Protein AF-A0A4U9HM91-F1 (afdb_monomer_lite)

Secondary structure (DSSP, 8-state):
----PPPTTS------SPPTTGGG-TTSSSPP----TT--------------

InterPro domains:
  IPR008183 Aldose 1-/Glucose-6-phosphate 1-epimerase [PF01263] (3-48)
  IPR011013 Galactose mutarotase-like domain superfamily [SSF74650] (5-49)
  IPR014718 Glycoside hydrolase-type carbohydrate-binding [G3DSA:2.70.98.10] (1-51)

Radius of gyration: 17.86 Å; chains: 1; bounding box: 36×22×51 Å

pLDDT: mean 92.28, std 9.78, range [51.03, 98.25]

Foldseek 3Di:
DPDDDDDPPPDDDDDPDDDPCQVVCVPDPDDRPDDDPPDDDDDDDDDDDDDD

Structure (mmCIF, N/CA/C/O backbone):
data_AF-A0A4U9HM91-F1
#
_entry.id   AF-A0A4U9HM91-F1
#
loop_
_atom_site.group_PDB
_atom_site.id
_atom_site.type_symbol
_atom_site.label_atom_id
_atom_site.label_alt_id
_atom_site.label_comp_id
_atom_site.label_asym_id
_atom_site.label_entity_id
_atom_site.label_seq_id
_atom_site.pdbx_PDB_ins_code
_atom_site.Cartn_x
_atom_site.Cartn_y
_atom_site.Cartn_z
_atom_site.occupancy
_atom_site.B_iso_or_equiv
_atom_site.auth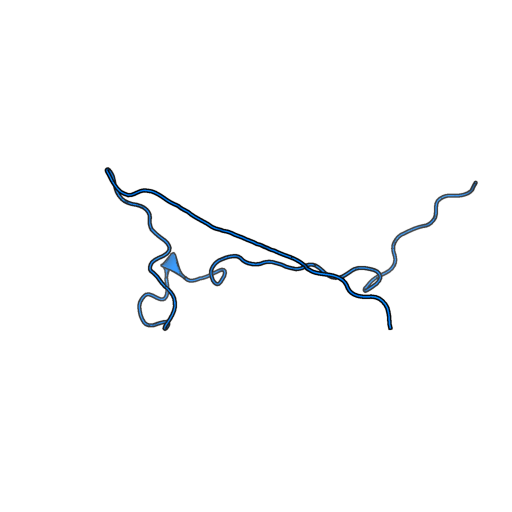_seq_id
_atom_site.auth_comp_id
_atom_site.auth_asym_id
_atom_site.auth_atom_id
_atom_site.pdbx_PDB_model_num
ATOM 1 N N . MET A 1 1 ? -1.880 -0.929 -37.444 1.00 51.03 1 MET A N 1
ATOM 2 C CA . MET A 1 1 ? -0.776 -1.657 -36.789 1.00 51.03 1 MET A CA 1
ATOM 3 C C . MET A 1 1 ? -1.398 -2.830 -36.071 1.00 51.03 1 MET A C 1
ATOM 5 O O . MET A 1 1 ? -2.401 -2.626 -35.408 1.00 51.03 1 MET A O 1
ATOM 9 N N . LYS A 1 2 ? -0.906 -4.035 -36.352 1.00 56.00 2 LYS A N 1
ATOM 10 C CA . LYS A 1 2 ? -1.467 -5.293 -35.854 1.00 56.00 2 LYS A CA 1
ATOM 11 C C . LYS A 1 2 ? -1.196 -5.394 -34.350 1.00 56.00 2 LYS A C 1
ATOM 13 O O . LYS A 1 2 ? -0.113 -5.006 -33.916 1.00 56.00 2 LYS A O 1
ATOM 18 N N . ASP A 1 3 ? -2.192 -5.857 -33.616 1.00 65.06 3 ASP A N 1
ATOM 19 C CA . ASP A 1 3 ? -2.290 -5.911 -32.158 1.00 65.06 3 ASP A CA 1
ATOM 20 C C . ASP A 1 3 ? -1.012 -6.465 -31.507 1.00 65.06 3 ASP A C 1
ATOM 22 O O . ASP A 1 3 ? -0.622 -7.609 -31.741 1.00 65.06 3 ASP A O 1
ATOM 26 N N . ALA A 1 4 ? -0.316 -5.642 -30.719 1.00 76.94 4 ALA A N 1
ATOM 27 C CA . ALA A 1 4 ? 0.784 -6.123 -29.894 1.00 76.94 4 ALA A CA 1
ATOM 28 C C . ALA A 1 4 ? 0.181 -6.819 -28.668 1.00 76.94 4 ALA A C 1
ATOM 30 O O . ALA A 1 4 ? -0.277 -6.159 -27.739 1.00 76.94 4 ALA A O 1
ATOM 31 N N . GLU A 1 5 ? 0.131 -8.151 -28.693 1.00 90.50 5 GLU A N 1
ATOM 32 C CA . GLU A 1 5 ? -0.347 -8.942 -27.559 1.00 90.50 5 GLU A CA 1
ATOM 33 C C . GLU A 1 5 ? 0.660 -8.909 -26.409 1.00 90.50 5 GLU A C 1
ATOM 35 O O . GLU A 1 5 ? 1.850 -9.191 -26.600 1.00 90.50 5 GLU A O 1
ATOM 40 N N . TYR A 1 6 ? 0.165 -8.629 -25.201 1.00 91.31 6 TYR A N 1
ATOM 41 C CA . TYR A 1 6 ? 0.935 -8.854 -23.988 1.00 91.31 6 TYR A CA 1
ATOM 42 C C . TYR A 1 6 ? 1.177 -10.355 -23.798 1.00 91.31 6 TYR A C 1
ATOM 44 O O . TYR A 1 6 ? 0.253 -11.165 -23.765 1.00 91.31 6 TYR A O 1
ATOM 52 N N . ARG A 1 7 ? 2.444 -10.725 -23.650 1.00 93.19 7 ARG A N 1
ATOM 53 C CA . ARG A 1 7 ? 2.911 -12.059 -23.280 1.00 93.19 7 ARG A CA 1
ATOM 54 C C . ARG A 1 7 ? 3.057 -12.137 -21.765 1.00 93.19 7 ARG A C 1
ATOM 56 O O . ARG A 1 7 ? 3.196 -11.119 -21.085 1.00 93.19 7 ARG A O 1
ATOM 63 N N . ALA A 1 8 ? 3.097 -13.360 -21.244 1.00 94.69 8 ALA A N 1
ATOM 64 C CA . ALA A 1 8 ? 3.441 -13.586 -19.846 1.00 94.69 8 ALA A CA 1
ATOM 65 C C . ALA A 1 8 ? 4.749 -12.852 -19.486 1.00 94.69 8 ALA A C 1
ATOM 67 O O . ALA A 1 8 ? 5.707 -12.881 -20.265 1.00 94.69 8 ALA A O 1
ATOM 68 N N . TRP A 1 9 ? 4.766 -12.211 -18.311 1.00 94.56 9 TRP A N 1
ATOM 69 C CA . TRP A 1 9 ? 5.920 -11.496 -17.739 1.00 94.56 9 TRP A CA 1
ATOM 70 C C . TRP A 1 9 ? 6.338 -10.193 -18.446 1.00 94.56 9 TRP A C 1
ATOM 72 O O . TRP A 1 9 ? 7.428 -9.688 -18.197 1.00 94.56 9 TRP A O 1
ATOM 82 N N . GLN A 1 10 ? 5.496 -9.617 -19.312 1.00 95.31 10 GLN A N 1
ATOM 83 C CA . GLN A 1 10 ? 5.789 -8.335 -19.980 1.00 95.31 10 GLN A CA 1
ATOM 84 C C . GLN A 1 10 ? 5.460 -7.083 -19.155 1.00 95.31 10 GLN A C 1
ATOM 86 O O . GLN A 1 10 ? 5.603 -5.966 -19.648 1.00 95.31 10 GLN A O 1
ATOM 91 N N . GLY A 1 11 ? 5.036 -7.259 -17.909 1.00 93.25 11 GLY A N 1
ATOM 92 C CA . GLY A 1 11 ? 4.755 -6.174 -16.985 1.00 93.25 11 GLY A CA 1
ATOM 93 C C . GLY A 1 11 ? 5.153 -6.556 -15.570 1.00 93.25 11 GLY A C 1
ATOM 94 O O . GLY A 1 11 ? 5.327 -7.734 -15.254 1.00 93.25 11 GLY A O 1
ATOM 95 N N . LEU A 1 12 ? 5.287 -5.537 -14.734 1.00 96.19 12 LEU A N 1
ATOM 96 C CA . LEU A 1 12 ? 5.502 -5.668 -13.304 1.00 96.19 12 LEU A CA 1
ATOM 97 C C . LEU A 1 12 ? 4.416 -4.862 -12.600 1.00 96.19 12 LEU A C 1
ATOM 99 O O . LEU A 1 12 ? 4.221 -3.690 -12.921 1.00 96.19 12 LEU A O 1
ATOM 103 N N . ALA A 1 13 ? 3.727 -5.493 -11.655 1.00 95.88 13 ALA A N 1
ATOM 104 C CA . ALA A 1 13 ? 2.857 -4.795 -10.725 1.00 95.88 13 ALA A CA 1
ATOM 105 C C . ALA A 1 13 ? 3.688 -4.316 -9.530 1.00 95.88 13 ALA A C 1
ATOM 107 O O . ALA A 1 13 ? 4.555 -5.039 -9.035 1.00 95.88 13 ALA A O 1
ATOM 108 N N . LEU A 1 14 ? 3.446 -3.081 -9.099 1.00 96.62 14 LEU A N 1
ATOM 109 C CA . LEU A 1 14 ? 4.037 -2.504 -7.899 1.00 96.62 14 LEU A CA 1
ATOM 110 C C . LEU A 1 14 ? 2.876 -2.189 -6.955 1.00 96.62 14 LEU A C 1
ATOM 112 O O . LEU A 1 14 ? 2.178 -1.197 -7.138 1.00 96.62 14 LEU A O 1
ATOM 116 N N . GLU A 1 15 ? 2.649 -3.080 -5.997 1.00 96.69 15 GLU A N 1
ATOM 117 C CA . GLU A 1 15 ? 1.493 -3.072 -5.098 1.00 96.69 15 GLU A CA 1
ATOM 118 C C . GLU A 1 15 ? 1.975 -2.679 -3.695 1.00 96.69 15 GLU A C 1
ATOM 120 O O . GLU A 1 15 ? 2.630 -3.452 -3.000 1.00 96.69 15 GLU A O 1
ATOM 125 N N . SER A 1 16 ? 1.730 -1.427 -3.309 1.00 94.81 16 SER A N 1
ATOM 126 C CA . SER A 1 16 ? 2.184 -0.794 -2.056 1.00 94.81 16 SER A CA 1
ATOM 127 C C . SER A 1 16 ? 1.195 -0.955 -0.895 1.00 94.81 16 SER A C 1
ATOM 129 O O . SER A 1 16 ? 1.163 -0.154 0.041 1.00 94.81 16 SER A O 1
ATOM 131 N N . GLU A 1 17 ? 0.354 -1.973 -0.980 1.00 94.88 17 GLU A N 1
ATOM 132 C CA . GLU A 1 17 ? -0.729 -2.248 -0.049 1.00 94.88 17 GLU A CA 1
ATOM 133 C C . GLU A 1 17 ? -0.285 -3.119 1.136 1.00 94.88 17 GLU A C 1
ATOM 135 O O . GLU A 1 17 ? 0.849 -3.599 1.213 1.00 94.88 17 GLU A O 1
ATOM 140 N 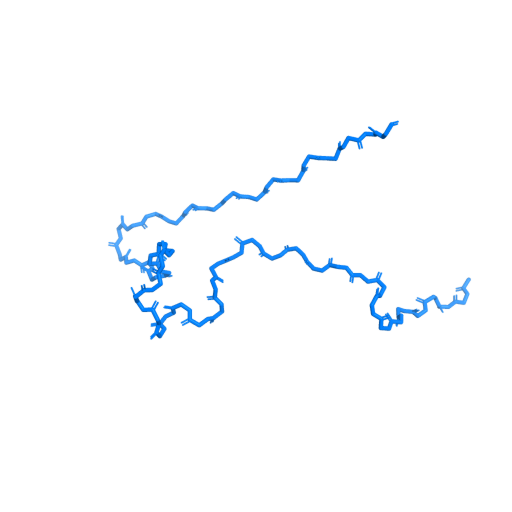N . PHE A 1 18 ? -1.185 -3.288 2.107 1.00 95.88 18 PHE A N 1
ATOM 141 C CA . PHE A 1 18 ? -1.001 -4.274 3.168 1.00 95.88 18 PHE A CA 1
ATOM 142 C C . PHE A 1 18 ? -0.903 -5.685 2.582 1.00 95.88 18 PHE A C 1
ATOM 144 O O . PHE A 1 18 ? -1.370 -5.944 1.472 1.00 95.88 18 PHE A O 1
ATOM 151 N N . LEU A 1 19 ? -0.316 -6.618 3.338 1.00 95.69 19 LEU A N 1
ATOM 152 C CA . LEU A 1 19 ? -0.265 -8.006 2.895 1.00 95.69 19 LEU A CA 1
ATOM 153 C C . LEU A 1 19 ? -1.694 -8.539 2.646 1.00 95.69 19 LEU A C 1
ATOM 155 O O . LEU A 1 19 ? -2.632 -8.198 3.365 1.00 95.69 19 LEU A O 1
ATOM 159 N N . PRO A 1 20 ? -1.890 -9.402 1.640 1.00 95.31 20 PRO A N 1
ATOM 160 C CA . PRO A 1 20 ? -3.233 -9.776 1.195 1.00 95.31 20 PRO A CA 1
ATOM 161 C C . PRO A 1 20 ? -4.065 -10.510 2.260 1.00 95.31 20 PRO A C 1
ATOM 163 O O . PRO A 1 20 ? -5.289 -10.529 2.165 1.00 95.31 20 PRO A O 1
ATOM 166 N N . ASP A 1 21 ? -3.420 -11.095 3.275 1.00 96.12 21 ASP A N 1
ATOM 167 C CA . ASP A 1 21 ? -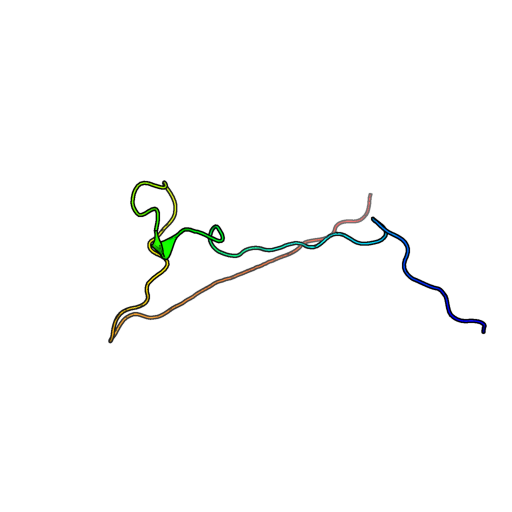4.080 -11.850 4.349 1.00 96.12 21 ASP A CA 1
ATOM 168 C C . ASP A 1 21 ? -3.967 -11.185 5.735 1.00 96.12 21 ASP A C 1
ATOM 170 O O . ASP A 1 21 ? -4.212 -11.802 6.770 1.00 96.12 21 ASP A O 1
ATOM 174 N N . SER A 1 22 ? -3.617 -9.897 5.780 1.00 96.50 22 SER A N 1
ATOM 175 C CA . SER A 1 22 ? -3.489 -9.148 7.037 1.00 96.50 22 SER A CA 1
ATOM 176 C C . SER A 1 22 ? -4.714 -9.185 7.957 1.00 96.50 22 SER A C 1
ATOM 178 O O . SER A 1 22 ? -4.501 -9.241 9.167 1.00 96.50 22 SER A O 1
ATOM 180 N N . PRO A 1 23 ? -5.976 -9.205 7.471 1.00 95.81 23 PRO A N 1
ATOM 181 C CA . PRO A 1 23 ? -7.133 -9.315 8.362 1.00 95.81 23 PRO A CA 1
ATOM 182 C C . PRO A 1 23 ? -7.130 -10.582 9.229 1.00 95.81 23 PRO A C 1
ATOM 184 O O . PRO A 1 23 ? -7.722 -10.583 10.307 1.00 95.81 23 PRO A O 1
ATOM 187 N N . ASN A 1 24 ? -6.471 -11.652 8.771 1.00 97.12 24 ASN A N 1
ATOM 188 C CA . ASN A 1 24 ? -6.390 -12.931 9.475 1.00 97.12 24 ASN A CA 1
ATOM 189 C C . ASN A 1 24 ? -5.092 -13.095 10.284 1.00 97.12 24 ASN A C 1
ATOM 191 O O . ASN A 1 24 ? -4.990 -14.034 11.073 1.00 97.12 24 ASN A O 1
ATOM 195 N N . HIS A 1 25 ? -4.130 -12.182 10.123 1.00 96.12 25 HIS A N 1
ATOM 196 C CA . HIS A 1 25 ? -2.778 -12.282 10.672 1.00 96.12 25 HIS A CA 1
ATOM 197 C C . HIS A 1 25 ? -2.377 -11.028 11.461 1.00 96.12 25 HIS A C 1
ATOM 199 O O . HIS A 1 25 ? -1.510 -10.247 11.061 1.00 96.12 25 HIS A O 1
ATOM 205 N N . ALA A 1 26 ? -3.008 -10.839 12.622 1.00 94.44 26 ALA A N 1
ATOM 206 C CA . ALA A 1 26 ? -2.734 -9.709 13.515 1.00 94.44 26 ALA A CA 1
ATOM 207 C C . ALA A 1 26 ? -1.328 -9.744 14.153 1.00 94.44 26 ALA A C 1
ATOM 209 O O . ALA A 1 26 ? -0.892 -8.758 14.743 1.00 94.44 26 ALA A O 1
ATOM 210 N N . GLU A 1 27 ? -0.619 -10.872 14.073 1.00 96.81 27 GLU A N 1
ATOM 211 C CA . GLU A 1 27 ? 0.741 -11.040 14.588 1.00 96.81 27 GLU A CA 1
ATOM 212 C C . GLU A 1 27 ? 1.832 -10.466 13.673 1.00 96.81 27 GLU A C 1
ATOM 214 O O . GLU A 1 27 ? 2.995 -10.383 14.080 1.00 96.81 27 GLU A O 1
ATOM 219 N N . TRP A 1 28 ? 1.498 -10.107 12.432 1.00 95.69 28 TRP A N 1
ATOM 220 C CA . TRP A 1 28 ? 2.471 -9.567 11.489 1.00 95.69 28 TRP A CA 1
ATOM 221 C C . TRP A 1 28 ? 2.937 -8.162 11.891 1.00 95.69 28 TRP A C 1
ATOM 223 O O . TRP A 1 28 ? 2.167 -7.385 12.446 1.00 95.69 28 TRP A O 1
ATOM 233 N N . PRO A 1 29 ? 4.196 -7.788 11.586 1.00 94.19 29 PRO A N 1
ATOM 234 C CA . PRO A 1 29 ? 4.787 -6.529 12.051 1.00 94.19 29 PRO A CA 1
ATOM 235 C C . PRO A 1 29 ? 4.223 -5.270 11.367 1.00 94.19 29 PRO A C 1
ATOM 237 O O . PRO A 1 29 ? 4.671 -4.163 11.658 1.00 94.19 29 PRO A O 1
ATOM 240 N N . GLN A 1 30 ? 3.287 -5.425 10.432 1.00 91.69 30 GLN A N 1
ATOM 241 C CA . GLN A 1 30 ? 2.630 -4.315 9.753 1.00 91.69 30 GLN A CA 1
ATOM 242 C C . GLN A 1 30 ? 1.540 -3.668 10.630 1.00 91.69 30 GLN A C 1
ATOM 244 O O . GLN A 1 30 ? 1.028 -4.304 11.550 1.00 91.69 30 GLN A O 1
ATOM 249 N N . PRO A 1 31 ? 1.137 -2.424 10.327 1.00 91.81 31 PRO A N 1
ATOM 250 C CA . PRO A 1 31 ? -0.046 -1.818 10.931 1.00 91.81 31 PRO A CA 1
ATOM 251 C C . PRO A 1 31 ? -1.329 -2.637 10.704 1.00 91.81 31 PRO A C 1
ATOM 253 O O . PRO A 1 31 ? -1.444 -3.371 9.716 1.00 91.81 31 PRO A O 1
ATOM 256 N N . ASP A 1 32 ? -2.297 -2.465 11.613 1.00 92.75 32 ASP A N 1
ATOM 257 C CA . ASP A 1 32 ? -3.644 -3.026 11.469 1.00 92.75 32 ASP A CA 1
ATOM 258 C C . ASP A 1 32 ? -4.285 -2.492 10.179 1.00 92.75 32 ASP A C 1
ATOM 260 O O . ASP A 1 32 ? -4.242 -1.297 9.882 1.00 92.75 32 ASP A O 1
ATOM 264 N N . CYS A 1 33 ? -4.857 -3.405 9.401 1.00 95.19 33 CYS A N 1
ATOM 265 C CA . CYS A 1 33 ? -5.517 -3.102 8.138 1.00 95.19 33 CYS A CA 1
ATOM 266 C C . CYS A 1 33 ? -7.005 -2.743 8.310 1.00 95.19 33 CYS A C 1
ATOM 268 O O . CYS A 1 33 ? -7.660 -2.371 7.334 1.00 95.19 33 CYS A O 1
ATOM 270 N N . ILE A 1 34 ? -7.555 -2.849 9.526 1.00 95.12 34 ILE A N 1
ATOM 271 C CA . ILE A 1 34 ? -8.955 -2.533 9.825 1.00 95.12 34 ILE A CA 1
ATOM 272 C C . ILE A 1 34 ? -9.096 -1.079 10.286 1.00 95.12 34 ILE A C 1
ATOM 274 O O . ILE A 1 34 ? -8.686 -0.724 11.386 1.00 95.12 34 ILE A O 1
ATOM 278 N N . LEU A 1 35 ? -9.771 -0.259 9.477 1.00 96.38 35 LEU A N 1
ATOM 279 C CA . LEU A 1 35 ? -10.149 1.108 9.844 1.00 96.38 35 LEU A CA 1
ATOM 280 C C . LEU A 1 35 ? -11.432 1.123 10.691 1.00 96.38 35 LEU A C 1
ATOM 282 O O . LEU A 1 35 ? -12.457 0.555 10.299 1.00 96.38 35 LEU A O 1
ATOM 286 N N . ARG A 1 36 ? -11.409 1.809 11.834 1.00 96.88 36 ARG A N 1
ATOM 287 C CA . ARG A 1 36 ? -12.539 1.937 12.768 1.00 96.88 36 ARG A CA 1
ATOM 288 C C . ARG A 1 36 ? -13.205 3.318 12.681 1.00 96.88 36 ARG A C 1
ATOM 290 O O . ARG A 1 36 ? -12.616 4.274 12.180 1.00 96.88 36 ARG A O 1
ATOM 297 N N . PRO A 1 37 ? -14.448 3.474 13.179 1.00 98.25 37 PRO A N 1
ATOM 298 C CA . PRO A 1 37 ? -15.124 4.769 13.178 1.00 98.25 37 PRO A CA 1
ATOM 299 C C . PRO A 1 37 ? -14.317 5.857 13.901 1.00 98.25 37 PRO A C 1
ATOM 301 O O . PRO A 1 37 ? -13.936 5.685 15.056 1.00 98.25 37 PRO A O 1
ATOM 304 N N . GLY A 1 38 ? -14.114 6.992 13.230 1.00 97.94 38 GLY A N 1
ATOM 305 C CA . GLY A 1 38 ? -13.341 8.125 13.749 1.00 97.94 38 GLY A CA 1
ATOM 306 C C . GLY A 1 38 ? -11.845 8.074 13.430 1.00 97.94 38 GLY A C 1
ATOM 307 O O . GLY A 1 38 ? -11.160 9.064 13.676 1.00 97.94 38 GLY A O 1
ATOM 308 N N . GLU A 1 39 ? -11.348 6.973 12.864 1.00 97.44 39 GLU A N 1
ATOM 309 C CA . GLU A 1 39 ? -9.982 6.881 12.350 1.00 97.44 39 GLU A CA 1
ATOM 310 C C . GLU A 1 39 ? -9.900 7.413 10.916 1.00 97.44 39 GLU A C 1
ATOM 312 O O . GLU A 1 39 ? -10.859 7.346 10.141 1.00 97.44 39 GLU A O 1
ATOM 317 N N . GLU A 1 40 ? -8.731 7.937 10.562 1.00 96.50 40 GLU A N 1
ATOM 318 C CA . GLU A 1 40 ? -8.421 8.412 9.219 1.00 96.50 40 GLU A CA 1
ATOM 319 C C . GLU A 1 40 ? -7.448 7.441 8.551 1.00 96.50 40 GLU A C 1
ATOM 321 O O . GLU A 1 40 ? -6.404 7.103 9.108 1.00 96.50 40 GLU A O 1
ATOM 326 N N . 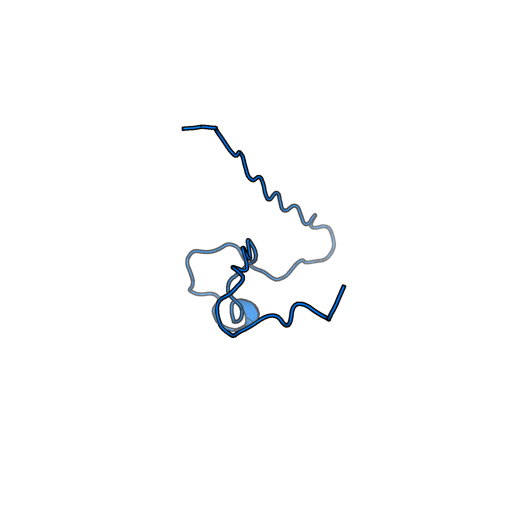TYR A 1 41 ? -7.794 6.993 7.346 1.00 94.88 41 TYR A N 1
ATOM 327 C CA . TYR A 1 41 ? -6.898 6.197 6.520 1.00 94.88 41 TYR A CA 1
ATOM 328 C C . TYR A 1 41 ? -6.056 7.109 5.632 1.00 94.88 41 TYR A C 1
ATOM 330 O O . TYR A 1 41 ? -6.597 7.903 4.861 1.00 94.88 41 TYR A O 1
ATOM 338 N N . VAL A 1 42 ? -4.734 6.945 5.694 1.00 94.88 42 VAL A N 1
ATOM 339 C CA . VAL A 1 42 ? -3.779 7.648 4.833 1.00 94.88 42 VAL A CA 1
ATOM 340 C C . VAL A 1 42 ? -2.780 6.640 4.278 1.00 94.88 42 VAL A C 1
ATOM 342 O O . VAL A 1 42 ? -2.180 5.874 5.027 1.00 94.88 42 VAL A O 1
ATOM 345 N N . SER A 1 43 ? -2.576 6.666 2.963 1.00 95.31 43 SER A N 1
ATOM 346 C CA . SER A 1 43 ? -1.540 5.894 2.280 1.00 95.31 43 SER A CA 1
ATOM 347 C C . SER A 1 43 ? -0.895 6.750 1.197 1.00 95.31 43 SER A C 1
ATOM 349 O O . SER A 1 43 ? -1.569 7.534 0.525 1.00 95.31 43 SER A O 1
ATOM 351 N N . VAL A 1 44 ? 0.422 6.619 1.055 1.00 96.62 44 VAL A N 1
ATOM 352 C CA . VAL A 1 44 ? 1.235 7.352 0.085 1.00 96.62 44 VAL A CA 1
ATOM 353 C C . VAL A 1 44 ? 2.102 6.346 -0.652 1.00 96.62 44 VAL A C 1
ATOM 355 O O . VAL A 1 44 ? 2.759 5.507 -0.043 1.00 96.62 44 VAL A O 1
ATOM 358 N N . THR A 1 45 ? 2.094 6.422 -1.978 1.00 97.31 45 THR A N 1
ATOM 359 C CA . THR A 1 45 ? 2.940 5.602 -2.846 1.00 97.31 45 THR A CA 1
ATOM 360 C C . THR A 1 45 ? 3.635 6.512 -3.834 1.00 97.31 45 THR A C 1
ATOM 362 O O . THR A 1 45 ? 2.984 7.169 -4.643 1.00 97.31 45 THR A O 1
ATOM 365 N N . GLU A 1 46 ? 4.959 6.558 -3.759 1.00 97.50 46 GLU A N 1
ATOM 366 C CA . GLU A 1 46 ? 5.777 7.479 -4.538 1.00 97.50 46 GLU A CA 1
ATOM 367 C C . GLU A 1 46 ? 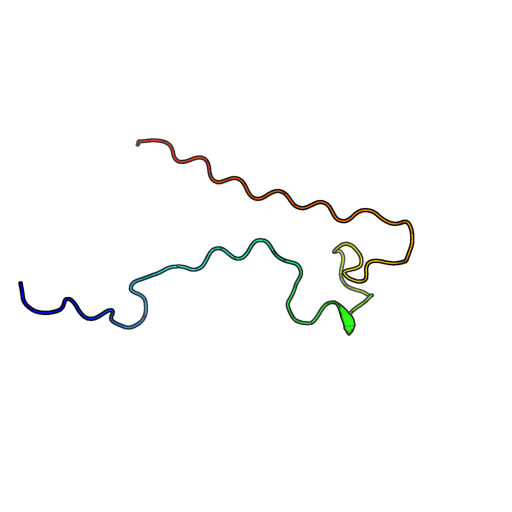6.859 6.702 -5.287 1.00 97.50 46 GLU A C 1
ATOM 369 O O . GLU A 1 46 ? 7.625 5.940 -4.697 1.00 97.50 46 GLU A O 1
ATOM 374 N N . TYR A 1 47 ? 6.929 6.910 -6.604 1.00 96.00 47 TYR A N 1
ATOM 375 C CA . TYR A 1 47 ? 7.973 6.348 -7.458 1.00 96.00 47 TYR A CA 1
ATOM 376 C C . TYR A 1 47 ? 8.810 7.481 -8.040 1.00 96.00 47 TYR A C 1
ATOM 378 O O . TYR A 1 47 ? 8.319 8.292 -8.825 1.00 96.00 47 TYR A O 1
ATOM 386 N N . HIS A 1 48 ? 10.087 7.537 -7.668 1.00 96.06 48 HIS A N 1
ATOM 387 C CA . HIS A 1 48 ? 11.042 8.502 -8.207 1.00 96.06 48 HIS A CA 1
ATOM 388 C C . HIS A 1 48 ? 11.984 7.794 -9.177 1.00 96.06 48 HIS A C 1
ATOM 390 O O . HIS A 1 48 ? 12.860 7.032 -8.771 1.00 96.06 48 HIS A O 1
ATOM 396 N N . PHE A 1 49 ? 11.808 8.054 -10.469 1.00 94.88 49 PHE A N 1
ATOM 397 C CA . PHE A 1 49 ? 12.689 7.536 -11.510 1.00 94.88 49 PHE A CA 1
ATOM 398 C C . PHE A 1 49 ? 13.810 8.534 -11.781 1.00 94.88 49 PHE A C 1
ATOM 400 O O . PHE A 1 49 ? 13.565 9.729 -11.946 1.00 94.88 49 PHE A O 1
ATOM 407 N N . ILE A 1 50 ? 15.037 8.032 -11.861 1.00 95.44 50 ILE A N 1
ATOM 408 C CA . ILE A 1 50 ? 16.215 8.808 -12.243 1.00 95.44 50 ILE A CA 1
ATOM 409 C C . ILE A 1 50 ? 16.831 8.193 -13.497 1.00 95.44 50 ILE A C 1
ATOM 411 O O . ILE A 1 50 ? 16.762 6.980 -13.700 1.00 95.44 50 ILE A O 1
ATOM 415 N N . ALA A 1 51 ? 17.406 9.036 -14.352 1.00 90.88 51 ALA A N 1
ATOM 416 C CA . ALA A 1 51 ? 18.209 8.557 -15.469 1.00 90.88 51 ALA A CA 1
ATOM 417 C C . ALA A 1 51 ? 19.501 7.906 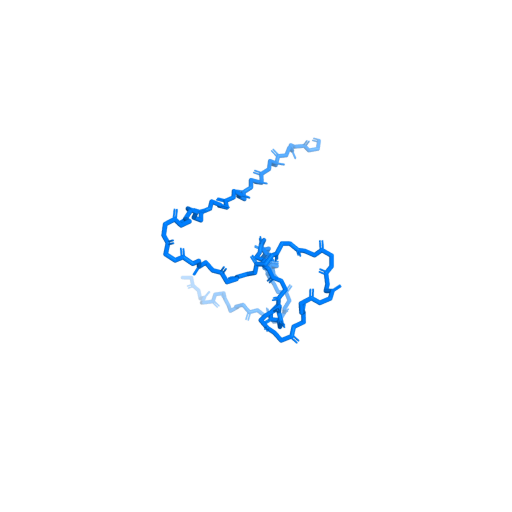-14.947 1.00 90.88 51 ALA A C 1
ATOM 419 O O . ALA A 1 51 ? 19.978 8.263 -13.867 1.00 90.88 51 ALA A O 1
ATOM 420 N N . GLN A 1 52 ? 20.047 6.964 -15.718 1.00 72.06 52 GLN A N 1
ATOM 421 C CA . GLN A 1 52 ? 21.411 6.471 -15.513 1.00 72.06 52 GLN A CA 1
ATOM 422 C C . GLN A 1 52 ? 22.444 7.452 -16.059 1.00 72.06 52 GLN A C 1
ATOM 424 O O . GLN A 1 52 ? 22.163 8.076 -17.109 1.00 72.06 52 GLN A O 1
#

Organism: NCBI:txid83655

Sequence (52 aa):
MKDAEYRAWQGLALESEFLPDSPNHAEWPQPDCILRPGEEYVSVTEYHFIAQ